Protein AF-A0A665TII2-F1 (afdb_monomer_lite)

pLDDT: mean 78.78, std 15.72, range [36.94, 97.38]

Secondary structure (DSSP, 8-state):
-------HHHHHHHHHHHHHHHHHH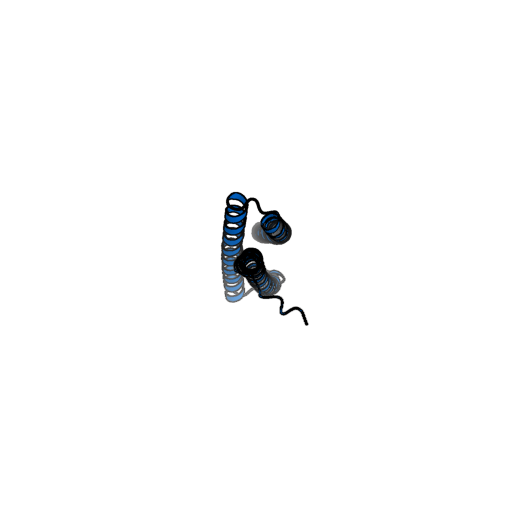HHHHHHHHHHHHHHHHHHHHHHHHHHHHHHHTS-GGG--HHHHHHHHHHHHHHHHHHHHHHHHHHHHHHHHHH---HHHHHHHHHHHHHHHHHHHHHHHHHHHHHHHHS--

InterPro domains:
  IPR022735 bMERB domain [PF12130] (9-98)
  IPR022735 bMERB domain [PS51848] (1-98)
  IPR022735 bMERB domain [SM01203] (1-101)
  IPR040127 BMERB domain-containing protein 1 [PTHR22704] (1-98)

Foldseek 3Di:
DPPPPQDPVNVVVVVVVVVVVVVVVVVVVVLVVLVVLLVVLVVVLVVLVVVLVVLVVDDPVPDDPVSVVSNVVSLVVSVVSLVVLVVSLVVLVVVCVVDVDVSSVVSNVVSVVVNVVVVVVVVVVVVVVVVVVVPD

Sequence (136 aa):
MADSTVTVEDIEGELFKIERIRDVLVRRESELRYMMDDIQLCKEITRLKKELHKLVSMPDNDKSTEDRQKEEELLLQIHKLVETRDFLVDDVEFERLRCASASVATIFLHMDVVIKQPLSAIKSLEHFLRHSAESV

Organism: Echeneis naucrates (NCBI:txid173247)

Structure (mmCIF, N/CA/C/O backbone):
data_AF-A0A665TII2-F1
#
_entry.id   AF-A0A665TII2-F1
#
loop_
_atom_site.group_PDB
_atom_site.id
_atom_site.type_symbol
_atom_site.label_atom_id
_atom_site.label_alt_id
_atom_site.label_comp_id
_atom_site.label_asym_id
_atom_site.label_entity_id
_atom_site.label_seq_id
_atom_site.pdbx_PDB_ins_code
_atom_site.Cartn_x
_atom_site.Cartn_y
_atom_site.Cartn_z
_atom_site.occupancy
_atom_site.B_iso_or_equiv
_atom_site.auth_seq_id
_atom_site.auth_comp_id
_atom_site.auth_asym_id
_atom_site.auth_atom_id
_atom_site.pdbx_PDB_model_num
ATOM 1 N N . MET A 1 1 ? 33.636 -19.073 -46.390 1.00 50.91 1 MET A N 1
ATOM 2 C CA . MET A 1 1 ? 32.701 -18.708 -45.308 1.00 50.91 1 MET A CA 1
ATOM 3 C C . MET A 1 1 ? 32.761 -17.202 -45.181 1.00 50.91 1 MET A C 1
ATOM 5 O O . MET A 1 1 ? 33.868 -16.686 -45.138 1.00 50.91 1 MET A O 1
ATOM 9 N N . ALA A 1 2 ? 31.627 -16.507 -45.284 1.00 55.97 2 ALA A N 1
ATOM 10 C CA . ALA A 1 2 ? 31.598 -15.055 -45.146 1.00 55.97 2 ALA A CA 1
ATOM 11 C C . ALA A 1 2 ? 31.761 -14.729 -43.661 1.00 55.97 2 ALA A C 1
ATOM 13 O O . ALA A 1 2 ? 30.840 -14.949 -42.877 1.00 55.97 2 ALA A O 1
ATOM 14 N N . ASP A 1 3 ? 32.957 -14.291 -43.286 1.00 53.91 3 ASP A N 1
ATOM 15 C CA . ASP A 1 3 ? 33.201 -13.696 -41.982 1.00 53.91 3 ASP A CA 1
ATOM 16 C C . ASP A 1 3 ? 32.428 -12.375 -41.963 1.00 53.91 3 ASP A C 1
ATOM 18 O O . ASP A 1 3 ? 32.805 -11.405 -42.622 1.00 53.91 3 ASP A O 1
ATOM 22 N N . SER A 1 4 ? 31.242 -12.392 -41.355 1.00 64.94 4 SER A N 1
ATOM 23 C CA . SER A 1 4 ? 30.416 -11.195 -41.224 1.00 64.94 4 SER A CA 1
ATOM 24 C C . SER A 1 4 ? 31.061 -10.340 -40.146 1.00 64.94 4 SER A C 1
ATOM 26 O O . SER A 1 4 ? 30.809 -10.528 -38.958 1.00 64.94 4 SER A O 1
ATOM 28 N N . THR A 1 5 ? 31.957 -9.447 -40.560 1.00 77.12 5 THR A N 1
ATOM 29 C CA . THR A 1 5 ? 32.568 -8.469 -39.666 1.00 77.12 5 THR A CA 1
ATOM 30 C C . THR A 1 5 ? 31.470 -7.541 -39.168 1.00 77.12 5 THR A C 1
ATOM 32 O O . THR A 1 5 ? 30.973 -6.714 -39.933 1.00 77.12 5 THR A O 1
ATOM 35 N N . VAL A 1 6 ? 31.076 -7.714 -37.907 1.00 84.19 6 VAL A N 1
ATOM 36 C CA . VAL A 1 6 ? 30.172 -6.808 -37.191 1.00 84.19 6 VAL A CA 1
ATOM 37 C C . VAL A 1 6 ? 30.680 -5.378 -37.377 1.00 84.19 6 VAL A C 1
ATOM 39 O O . VAL A 1 6 ? 31.833 -5.081 -37.049 1.00 84.19 6 VAL A O 1
ATOM 42 N N . THR A 1 7 ? 29.847 -4.510 -37.946 1.00 90.50 7 THR A N 1
ATOM 43 C CA . THR A 1 7 ? 30.210 -3.112 -38.183 1.00 90.50 7 THR A CA 1
ATOM 44 C C . THR A 1 7 ? 29.996 -2.279 -36.920 1.00 90.50 7 THR A C 1
ATOM 46 O O . THR A 1 7 ? 29.271 -2.672 -36.007 1.00 90.50 7 THR A O 1
ATOM 49 N N . VAL A 1 8 ? 30.628 -1.105 -36.852 1.00 88.88 8 VAL A N 1
ATOM 50 C CA . VAL A 1 8 ? 30.402 -0.155 -35.747 1.00 88.88 8 VAL A CA 1
ATOM 51 C C . VAL A 1 8 ? 28.922 0.241 -35.665 1.00 88.88 8 VAL A C 1
ATOM 53 O O . VAL A 1 8 ? 28.378 0.321 -34.569 1.00 88.88 8 VAL A O 1
ATOM 56 N N . GLU A 1 9 ? 28.257 0.386 -36.811 1.00 91.00 9 GLU A N 1
ATOM 57 C CA . GLU A 1 9 ? 26.829 0.706 -36.902 1.00 91.00 9 GLU A CA 1
ATOM 58 C C . GLU A 1 9 ? 25.945 -0.416 -36.323 1.00 91.00 9 GLU A C 1
ATOM 60 O O . GLU A 1 9 ? 24.978 -0.138 -35.614 1.00 91.00 9 GLU A O 1
ATOM 65 N N . ASP A 1 10 ? 26.317 -1.686 -36.527 1.00 92.00 10 ASP A N 1
ATOM 66 C CA . ASP A 1 10 ? 25.623 -2.824 -35.907 1.00 92.00 10 ASP A CA 1
ATOM 67 C C . ASP A 1 10 ? 25.751 -2.793 -34.374 1.00 92.00 10 ASP A C 1
ATOM 69 O O . ASP A 1 10 ? 24.778 -3.029 -33.656 1.00 92.00 10 ASP A O 1
ATOM 73 N N . ILE A 1 11 ? 26.940 -2.459 -33.856 1.00 92.88 11 ILE A N 1
ATOM 74 C CA . ILE A 1 11 ? 27.197 -2.348 -32.410 1.00 92.88 11 ILE A CA 1
ATOM 75 C C . ILE A 1 11 ? 26.394 -1.193 -31.805 1.00 92.88 11 ILE A C 1
ATOM 77 O O . ILE A 1 11 ? 25.775 -1.360 -30.753 1.00 92.88 11 ILE A O 1
ATOM 81 N N . GLU A 1 12 ? 26.376 -0.033 -32.461 1.00 94.44 12 GLU A N 1
ATOM 82 C CA . GLU A 1 12 ? 25.588 1.130 -32.037 1.00 94.44 12 GLU A CA 1
ATOM 83 C C . GLU A 1 12 ? 24.083 0.827 -32.058 1.00 94.44 12 GLU A C 1
ATOM 85 O O . GLU A 1 12 ? 23.359 1.180 -31.120 1.00 94.44 12 GLU A O 1
ATOM 90 N N . GLY A 1 13 ? 23.616 0.102 -33.078 1.00 94.44 13 GLY A N 1
ATOM 91 C CA . GLY A 1 13 ? 22.237 -0.367 -33.177 1.00 94.44 13 GLY A CA 1
ATOM 92 C C . GLY A 1 13 ? 21.839 -1.295 -32.026 1.00 94.44 13 GLY A C 1
ATOM 93 O O . GLY A 1 13 ? 20.765 -1.125 -31.438 1.00 94.44 13 GLY A O 1
ATOM 94 N N . GLU A 1 14 ? 22.696 -2.251 -31.661 1.00 96.25 14 GLU A N 1
ATOM 95 C CA . GLU A 1 14 ? 22.465 -3.128 -30.505 1.00 96.25 14 GLU A CA 1
ATOM 96 C C . GLU A 1 14 ? 22.540 -2.370 -29.174 1.00 96.25 14 GLU A C 1
ATOM 98 O O . GLU A 1 14 ? 21.706 -2.596 -28.294 1.00 96.25 14 GLU A O 1
ATOM 103 N N . LEU A 1 15 ? 23.462 -1.413 -29.032 1.00 95.62 15 LEU A N 1
ATOM 104 C CA . LEU A 1 15 ? 23.545 -0.565 -27.843 1.00 95.62 15 LEU A CA 1
ATOM 105 C C . LEU A 1 15 ? 22.241 0.213 -27.638 1.00 95.62 15 LEU A C 1
ATOM 107 O O . LEU A 1 15 ? 21.672 0.172 -26.548 1.00 95.62 15 LEU A O 1
ATOM 111 N N . PHE A 1 16 ? 21.704 0.833 -28.690 1.00 95.69 16 PHE A N 1
ATOM 112 C CA . PHE A 1 16 ? 20.429 1.547 -28.615 1.00 95.69 16 PHE A CA 1
ATOM 113 C C . PHE A 1 16 ? 19.266 0.631 -28.198 1.00 95.69 16 PHE A C 1
ATOM 115 O O . PHE A 1 16 ? 18.405 1.027 -27.407 1.00 95.69 16 PHE A O 1
ATOM 122 N N . LYS A 1 17 ? 19.237 -0.621 -28.677 1.00 97.12 17 LYS A N 1
ATOM 123 C CA . LYS A 1 17 ? 18.245 -1.614 -28.225 1.00 97.12 17 LYS A CA 1
ATOM 124 C C . LYS A 1 17 ? 18.406 -1.927 -26.737 1.00 97.12 17 LYS A C 1
ATOM 126 O O . LYS A 1 17 ? 17.403 -1.953 -26.023 1.00 97.12 17 LYS A O 1
ATOM 131 N N . ILE A 1 18 ? 19.639 -2.121 -26.263 1.00 97.38 18 ILE A N 1
ATOM 132 C CA . ILE A 1 18 ? 19.940 -2.369 -24.845 1.00 97.38 18 ILE A CA 1
ATOM 133 C C . ILE A 1 18 ? 19.477 -1.194 -23.980 1.00 97.38 18 ILE A C 1
ATOM 135 O O . ILE A 1 18 ? 18.829 -1.414 -22.958 1.00 97.38 18 ILE A O 1
ATOM 139 N N . GLU A 1 19 ? 19.742 0.046 -24.393 1.00 96.25 19 GLU A N 1
ATOM 140 C CA . GLU A 1 19 ? 19.302 1.234 -23.654 1.00 96.25 19 GLU A CA 1
ATOM 141 C C . GLU A 1 19 ? 17.781 1.327 -23.563 1.00 96.25 19 GLU A C 1
ATOM 143 O O . GLU A 1 19 ? 17.233 1.545 -22.482 1.00 96.25 19 GLU A O 1
ATOM 148 N N . ARG A 1 20 ? 17.078 1.061 -24.667 1.00 94.56 20 ARG A N 1
ATOM 149 C CA . ARG A 1 20 ? 15.611 1.021 -24.664 1.00 94.56 20 ARG A CA 1
ATOM 150 C C . ARG A 1 20 ? 15.061 -0.063 -23.743 1.00 94.56 20 ARG A C 1
ATOM 152 O O . ARG A 1 20 ? 14.075 0.180 -23.049 1.00 94.56 20 ARG A O 1
ATOM 159 N N . ILE A 1 21 ? 15.672 -1.249 -23.732 1.00 95.38 21 ILE A N 1
ATOM 160 C CA . ILE A 1 21 ? 15.278 -2.339 -22.829 1.00 95.38 21 ILE A CA 1
ATOM 161 C C . ILE A 1 21 ? 15.521 -1.931 -21.375 1.00 95.38 21 ILE A C 1
ATOM 163 O O . ILE A 1 21 ? 14.632 -2.106 -20.542 1.00 95.38 21 ILE A O 1
ATOM 167 N N . ARG A 1 22 ? 16.682 -1.340 -21.072 1.00 95.06 22 ARG A N 1
ATOM 168 C CA . ARG A 1 22 ? 17.020 -0.827 -19.739 1.00 95.06 22 ARG A CA 1
ATOM 169 C C . ARG A 1 22 ? 15.969 0.166 -19.246 1.00 95.06 22 ARG A C 1
ATOM 171 O O . ARG A 1 22 ? 15.483 0.010 -18.132 1.00 95.06 22 ARG A O 1
ATOM 178 N N . ASP A 1 23 ? 15.563 1.124 -20.075 1.00 88.69 23 ASP A N 1
ATOM 179 C CA . ASP A 1 23 ? 14.558 2.123 -19.695 1.00 88.69 23 ASP A CA 1
ATOM 180 C C . ASP A 1 23 ? 13.195 1.494 -19.377 1.00 88.69 23 ASP A C 1
ATOM 182 O O . ASP A 1 23 ? 12.513 1.910 -18.438 1.00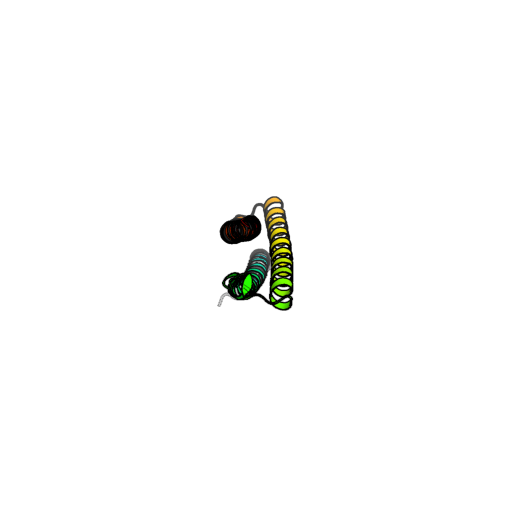 88.69 23 ASP A O 1
ATOM 186 N N . VAL A 1 24 ? 12.791 0.471 -20.138 1.00 88.19 24 VAL A N 1
ATOM 187 C CA . VAL A 1 24 ? 11.560 -0.287 -19.863 1.00 88.19 24 VAL A CA 1
ATOM 188 C C . VAL A 1 24 ? 11.677 -1.059 -18.549 1.00 88.19 24 VAL A C 1
ATOM 190 O O . VAL A 1 24 ? 10.743 -1.039 -17.748 1.00 88.19 24 VAL A O 1
ATOM 193 N N . LEU A 1 25 ? 12.814 -1.714 -18.306 1.00 90.81 25 LEU A N 1
ATOM 194 C CA . LEU A 1 25 ? 13.038 -2.501 -17.093 1.00 90.81 25 LEU A CA 1
ATOM 195 C C . LEU A 1 25 ? 13.075 -1.633 -15.835 1.00 90.81 25 LEU A C 1
ATOM 197 O O . LEU A 1 25 ? 12.417 -1.983 -14.861 1.00 90.81 25 LEU A O 1
ATOM 201 N N . VAL A 1 26 ? 13.767 -0.490 -15.865 1.00 87.75 26 VAL A N 1
ATOM 202 C CA . VAL A 1 26 ? 13.822 0.447 -14.729 1.00 87.75 26 VAL A CA 1
ATOM 203 C C . VAL A 1 26 ? 12.426 0.960 -14.386 1.00 87.75 26 VAL A C 1
ATOM 205 O O . VAL A 1 26 ? 12.053 0.995 -13.217 1.00 87.75 26 VAL A O 1
ATOM 208 N N . ARG A 1 27 ? 11.607 1.290 -15.396 1.00 85.81 27 ARG A N 1
ATOM 209 C CA . ARG A 1 27 ? 10.207 1.672 -15.159 1.00 85.81 27 ARG A CA 1
ATOM 210 C C . ARG A 1 27 ? 9.435 0.534 -14.509 1.00 85.81 27 ARG A C 1
ATOM 212 O O . ARG A 1 27 ? 8.808 0.764 -13.485 1.00 85.81 27 ARG A O 1
ATOM 219 N N . ARG A 1 28 ? 9.525 -0.682 -15.066 1.00 85.94 28 ARG A N 1
ATOM 220 C CA . ARG A 1 28 ? 8.829 -1.871 -14.552 1.00 85.94 28 ARG A CA 1
ATOM 221 C C . ARG A 1 28 ? 9.215 -2.200 -13.111 1.00 85.94 28 ARG A C 1
ATOM 223 O O . ARG A 1 28 ? 8.355 -2.594 -12.328 1.00 85.94 28 ARG A O 1
ATOM 230 N N . GLU A 1 29 ? 10.488 -2.044 -12.768 1.00 87.88 29 GLU A N 1
ATOM 231 C CA . GLU A 1 29 ? 10.990 -2.209 -11.407 1.00 87.88 29 GLU A CA 1
ATOM 232 C C . GLU A 1 29 ? 10.332 -1.214 -10.447 1.00 87.88 29 GLU A C 1
ATOM 234 O O . GLU A 1 29 ? 9.844 -1.628 -9.395 1.00 87.88 29 GLU A O 1
ATOM 239 N N . SER A 1 30 ? 10.252 0.068 -10.821 1.00 85.56 30 SER A N 1
ATOM 240 C CA . SER A 1 30 ? 9.539 1.068 -10.022 1.00 85.56 30 SER A CA 1
ATOM 241 C C . SER A 1 30 ? 8.077 0.674 -9.814 1.00 85.56 30 SER A C 1
ATOM 243 O O . SER A 1 30 ? 7.600 0.724 -8.684 1.00 85.56 30 SER A O 1
ATOM 245 N N . GLU A 1 31 ? 7.381 0.187 -10.853 1.00 83.50 31 GLU A N 1
ATOM 246 C CA . GLU A 1 31 ? 5.989 -0.273 -10.702 1.00 83.50 31 GLU A CA 1
ATOM 247 C C . GLU A 1 31 ? 5.866 -1.395 -9.673 1.00 83.50 31 GLU A C 1
ATOM 249 O O . GLU A 1 31 ? 4.982 -1.382 -8.817 1.00 83.50 31 GLU A O 1
ATOM 254 N N . LEU A 1 32 ? 6.764 -2.377 -9.764 1.00 86.06 32 LEU A N 1
ATOM 255 C CA . LEU A 1 32 ? 6.805 -3.510 -8.849 1.00 86.06 32 LEU A CA 1
ATOM 256 C C . LEU A 1 32 ? 7.094 -3.062 -7.416 1.00 86.06 32 LEU A C 1
ATOM 258 O O . LEU A 1 32 ? 6.509 -3.621 -6.490 1.00 86.06 32 LEU A O 1
ATOM 262 N N . ARG A 1 33 ? 7.948 -2.051 -7.233 1.00 90.25 33 ARG A N 1
ATOM 263 C CA . ARG A 1 33 ? 8.256 -1.473 -5.922 1.00 90.25 33 ARG A CA 1
ATOM 264 C C . ARG A 1 33 ? 7.022 -0.821 -5.301 1.00 90.25 33 ARG A C 1
ATOM 266 O O . ARG A 1 33 ? 6.643 -1.220 -4.205 1.00 90.25 33 ARG A O 1
ATOM 273 N N . TYR A 1 34 ? 6.335 0.054 -6.039 1.00 85.56 34 TYR A N 1
ATOM 274 C CA . TYR A 1 34 ? 5.086 0.667 -5.574 1.00 85.56 34 TYR A CA 1
ATOM 275 C C . TYR A 1 34 ? 4.039 -0.389 -5.196 1.00 85.56 34 TYR A C 1
ATOM 277 O O . TYR A 1 34 ? 3.462 -0.335 -4.113 1.00 85.56 34 TYR A O 1
ATOM 285 N N . MET A 1 35 ? 3.827 -1.400 -6.048 1.00 85.00 35 MET A N 1
ATOM 286 C CA . MET A 1 35 ? 2.882 -2.484 -5.748 1.00 85.00 35 MET A CA 1
ATOM 287 C C . MET A 1 35 ? 3.288 -3.298 -4.515 1.00 85.00 35 MET A C 1
ATOM 289 O O . MET A 1 35 ? 2.425 -3.702 -3.738 1.00 85.00 35 MET A O 1
ATOM 293 N N . MET A 1 36 ? 4.580 -3.566 -4.325 1.00 89.06 36 MET A N 1
ATOM 294 C CA . MET A 1 36 ? 5.063 -4.290 -3.152 1.00 89.06 36 MET A CA 1
ATOM 295 C C . MET A 1 36 ? 4.794 -3.507 -1.864 1.00 89.06 36 MET A C 1
ATOM 297 O O . MET A 1 36 ? 4.304 -4.105 -0.902 1.00 89.06 36 MET A O 1
ATOM 301 N N . ASP A 1 37 ? 5.059 -2.201 -1.865 1.00 89.50 37 ASP A N 1
ATOM 302 C CA . ASP A 1 37 ? 4.839 -1.328 -0.710 1.00 89.50 37 ASP A CA 1
ATOM 303 C C . ASP A 1 37 ? 3.340 -1.248 -0.354 1.00 89.50 37 ASP A C 1
ATOM 305 O O . ASP A 1 37 ? 2.969 -1.479 0.800 1.00 89.50 37 ASP A O 1
ATOM 309 N N . ASP A 1 38 ? 2.446 -1.072 -1.338 1.00 84.75 38 ASP A N 1
ATOM 310 C CA . ASP A 1 38 ? 0.987 -1.101 -1.111 1.00 84.75 38 ASP A CA 1
ATOM 311 C C . ASP A 1 38 ? 0.494 -2.456 -0.588 1.00 84.75 38 ASP A C 1
ATOM 313 O O . ASP A 1 38 ? -0.308 -2.513 0.347 1.00 84.75 38 ASP A O 1
ATOM 317 N N . ILE A 1 39 ? 1.019 -3.568 -1.116 1.00 85.31 39 ILE A N 1
ATOM 318 C CA . ILE A 1 39 ? 0.691 -4.910 -0.616 1.00 85.31 39 ILE A CA 1
ATOM 319 C C . ILE A 1 39 ? 1.115 -5.064 0.850 1.00 85.31 39 ILE A C 1
ATOM 321 O O . ILE A 1 39 ? 0.387 -5.685 1.633 1.00 85.31 39 ILE A O 1
ATOM 325 N N . GLN A 1 40 ? 2.281 -4.543 1.239 1.00 90.69 40 GLN A N 1
ATOM 326 C CA . GLN A 1 40 ? 2.753 -4.605 2.624 1.00 90.69 40 GLN A CA 1
ATOM 327 C C . GLN A 1 40 ? 1.878 -3.760 3.555 1.00 90.69 40 GLN A C 1
ATOM 329 O O . GLN A 1 40 ? 1.428 -4.274 4.585 1.00 90.69 40 GLN A O 1
ATOM 334 N N . LEU A 1 41 ? 1.549 -2.529 3.156 1.00 88.94 41 LEU A N 1
ATOM 335 C CA . LEU A 1 41 ? 0.628 -1.657 3.890 1.00 88.94 41 LEU A CA 1
ATOM 336 C C . LEU A 1 41 ? -0.748 -2.320 4.054 1.00 88.94 41 LEU A C 1
ATOM 338 O O . LEU A 1 41 ? -1.267 -2.418 5.167 1.00 88.94 41 LEU A O 1
ATOM 342 N N . CYS A 1 42 ? -1.312 -2.875 2.978 1.00 85.06 42 CYS A N 1
ATOM 343 C CA . CYS A 1 42 ? -2.606 -3.559 3.008 1.00 85.06 42 CYS A CA 1
ATOM 344 C C . CYS A 1 42 ? -2.606 -4.794 3.921 1.00 85.06 42 CYS A C 1
ATOM 346 O O . CYS A 1 42 ? -3.587 -5.037 4.636 1.00 85.06 42 CYS A O 1
ATOM 348 N N . LYS A 1 43 ? -1.524 -5.585 3.919 1.00 86.31 43 LYS A N 1
ATOM 349 C CA . LYS A 1 43 ? -1.376 -6.749 4.809 1.00 86.31 43 LYS A CA 1
ATOM 350 C C . LYS A 1 43 ? -1.388 -6.330 6.273 1.00 86.31 43 LYS A C 1
ATOM 352 O O . LYS A 1 43 ? -2.108 -6.943 7.064 1.00 86.31 43 LYS A O 1
ATOM 357 N N . GLU A 1 44 ? -0.642 -5.286 6.613 1.00 93.38 44 GLU A N 1
ATOM 358 C CA . GLU A 1 44 ? -0.539 -4.814 7.990 1.00 93.38 44 GLU A CA 1
ATOM 359 C C . GLU A 1 44 ? -1.843 -4.174 8.474 1.00 93.38 44 GLU A C 1
ATOM 361 O O . GLU A 1 44 ? -2.361 -4.551 9.527 1.00 93.38 44 GLU A O 1
ATOM 366 N N . ILE A 1 45 ? -2.468 -3.326 7.651 1.00 85.12 45 ILE A N 1
ATOM 367 C CA . ILE A 1 45 ? -3.804 -2.776 7.928 1.00 85.12 45 ILE A CA 1
ATOM 368 C C . ILE A 1 45 ? -4.810 -3.910 8.153 1.00 85.12 45 ILE A C 1
ATOM 370 O O . ILE A 1 45 ? -5.591 -3.878 9.103 1.00 85.12 45 ILE A O 1
ATOM 374 N N . THR A 1 46 ? -4.791 -4.952 7.317 1.00 84.31 46 THR A N 1
ATOM 375 C CA . THR A 1 46 ? -5.694 -6.104 7.469 1.00 84.31 46 THR A CA 1
ATOM 376 C C . THR A 1 46 ? -5.446 -6.860 8.775 1.00 84.31 46 THR A C 1
ATOM 378 O O . THR A 1 46 ? -6.404 -7.285 9.426 1.00 84.31 46 THR A O 1
ATOM 381 N N . ARG A 1 47 ? -4.180 -7.032 9.178 1.00 94.38 47 ARG A N 1
ATOM 382 C CA . ARG A 1 47 ? -3.804 -7.665 10.450 1.00 94.38 47 ARG A CA 1
ATOM 383 C C . ARG A 1 47 ? -4.345 -6.867 11.637 1.00 94.38 47 ARG A C 1
ATOM 385 O O . ARG A 1 47 ? -5.047 -7.444 12.467 1.00 94.38 47 ARG A O 1
ATOM 392 N N . LEU A 1 48 ? -4.085 -5.561 11.669 1.00 90.19 48 LEU A N 1
ATOM 393 C CA . LEU A 1 48 ? -4.537 -4.663 12.736 1.00 90.19 48 LEU A CA 1
ATOM 394 C C . LEU A 1 48 ? -6.067 -4.573 12.792 1.00 90.19 48 LEU A C 1
ATOM 396 O O . LEU A 1 48 ? -6.646 -4.684 13.868 1.00 90.19 48 LEU A O 1
ATOM 400 N N . LYS A 1 49 ? -6.751 -4.488 11.642 1.00 83.31 49 LYS A N 1
ATOM 401 C CA . LYS A 1 49 ? -8.226 -4.500 11.585 1.00 83.31 49 LYS A CA 1
ATOM 402 C C . LYS A 1 49 ? -8.822 -5.782 12.158 1.00 83.31 49 LYS A C 1
ATOM 404 O O . LYS A 1 49 ? -9.844 -5.722 12.833 1.00 83.31 49 LYS A O 1
ATOM 409 N N . LYS A 1 50 ? -8.206 -6.943 11.904 1.00 86.44 50 LYS A N 1
ATOM 410 C CA . LYS A 1 50 ? -8.649 -8.216 12.498 1.00 86.44 50 LYS A CA 1
ATOM 411 C C . LYS A 1 50 ? -8.466 -8.236 14.010 1.00 86.44 50 LYS A C 1
ATOM 413 O O . LYS A 1 50 ? -9.270 -8.856 14.697 1.00 86.44 50 LYS A O 1
ATOM 418 N N . GLU A 1 51 ? -7.411 -7.611 14.519 1.00 92.12 51 GLU A N 1
ATOM 419 C CA . GLU A 1 51 ? -7.185 -7.490 15.957 1.00 92.12 51 GLU A CA 1
ATOM 420 C C . GLU A 1 51 ? -8.205 -6.546 16.600 1.00 92.12 51 GLU A C 1
ATOM 422 O O . GLU A 1 51 ? -8.874 -6.944 17.550 1.00 92.12 51 GLU A O 1
ATOM 427 N N . LEU A 1 52 ? -8.421 -5.371 16.00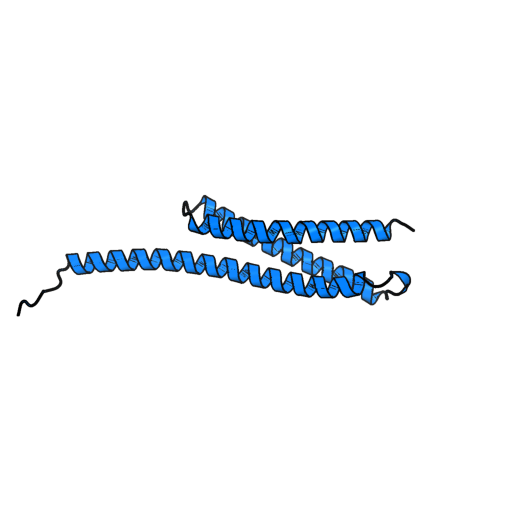3 1.00 87.88 52 LEU A N 1
ATOM 428 C CA . LEU A 1 52 ? -9.416 -4.397 16.452 1.00 87.88 52 LEU A CA 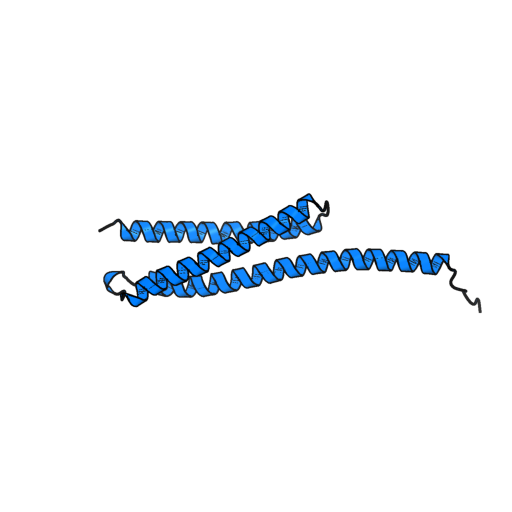1
ATOM 429 C C . LEU A 1 52 ? -10.834 -4.984 16.442 1.00 87.88 52 LEU A C 1
ATOM 431 O O . LEU A 1 52 ? -11.568 -4.842 17.412 1.00 87.88 52 LEU A O 1
ATOM 435 N N . HIS A 1 53 ? -11.206 -5.711 15.383 1.00 83.94 53 HIS A N 1
ATOM 436 C CA . HIS A 1 53 ? -12.524 -6.342 15.280 1.00 83.94 53 HIS A CA 1
ATOM 437 C C . HIS A 1 53 ? -12.811 -7.294 16.447 1.00 83.94 53 HIS A C 1
ATOM 439 O O . HIS A 1 53 ? -13.961 -7.408 16.862 1.00 83.94 53 HIS A O 1
ATOM 445 N N . LYS A 1 54 ? -11.800 -7.985 16.992 1.00 89.56 54 LYS A N 1
ATOM 446 C CA . LYS A 1 54 ? -11.997 -8.879 18.145 1.00 89.56 54 LYS A CA 1
ATOM 447 C C . LYS A 1 54 ? -12.422 -8.109 19.392 1.00 89.56 54 LYS A C 1
ATOM 449 O O . LYS A 1 54 ? -13.311 -8.582 20.085 1.00 89.56 54 LYS A O 1
ATOM 454 N N . LEU A 1 55 ? -11.812 -6.949 19.637 1.00 87.06 55 LEU A N 1
ATOM 455 C CA . LEU A 1 55 ? -12.124 -6.094 20.785 1.00 87.06 55 LEU A CA 1
ATOM 456 C C . LEU A 1 55 ? -13.494 -5.429 20.610 1.00 87.06 55 LEU A C 1
ATOM 458 O O . LEU A 1 55 ? -14.351 -5.541 21.480 1.00 87.06 55 LEU A O 1
ATOM 462 N N . VAL A 1 56 ? -13.753 -4.886 19.418 1.00 84.19 56 VAL A N 1
ATOM 463 C CA . VAL A 1 56 ? -15.022 -4.224 19.075 1.00 84.19 56 VAL A CA 1
ATOM 464 C C . VAL A 1 56 ? -16.216 -5.184 19.088 1.00 84.19 56 VAL A C 1
ATOM 466 O O . VAL A 1 56 ? -17.346 -4.761 19.304 1.00 84.19 56 VAL A O 1
ATOM 469 N N . SER A 1 57 ? -15.987 -6.482 18.864 1.00 86.69 57 SER A N 1
ATOM 470 C CA . SER A 1 57 ? -17.048 -7.497 18.951 1.00 86.69 57 SER A CA 1
ATOM 471 C C . SER A 1 57 ? -17.488 -7.789 20.390 1.00 86.69 57 SER A C 1
ATOM 473 O O . SER A 1 57 ? -18.502 -8.461 20.579 1.00 86.69 57 SER A O 1
ATOM 475 N N . MET A 1 58 ? -16.732 -7.341 21.398 1.00 84.19 58 MET A N 1
ATOM 476 C CA . MET A 1 58 ? -17.104 -7.495 22.802 1.00 84.19 58 MET A CA 1
ATOM 477 C C . MET A 1 58 ? -18.073 -6.379 23.216 1.00 84.19 58 MET A C 1
ATOM 479 O O . MET A 1 58 ? -17.874 -5.228 22.821 1.00 84.19 58 MET A O 1
ATOM 483 N N . PRO A 1 59 ? -19.095 -6.675 24.035 1.00 86.81 59 PRO A N 1
ATOM 484 C CA . PRO A 1 59 ? -19.939 -5.644 24.631 1.00 86.81 59 PRO A CA 1
ATOM 485 C C . PRO A 1 59 ? -19.109 -4.673 25.480 1.00 86.81 59 PRO A C 1
ATOM 487 O O . PRO A 1 59 ? -18.210 -5.097 26.201 1.00 86.81 59 PRO A O 1
ATOM 490 N N . ASP A 1 60 ? -19.443 -3.380 25.473 1.00 81.94 60 ASP A N 1
ATOM 491 C CA . ASP A 1 60 ? -18.661 -2.362 26.199 1.00 81.94 60 ASP A CA 1
ATOM 492 C C . ASP A 1 60 ? -18.622 -2.572 27.724 1.00 81.94 60 ASP A C 1
ATOM 494 O O . ASP A 1 60 ? -17.656 -2.174 28.382 1.00 81.94 60 ASP A O 1
ATOM 498 N N . ASN A 1 61 ? -19.640 -3.243 28.273 1.00 86.31 61 ASN A N 1
ATOM 499 C CA . ASN A 1 61 ? -19.716 -3.625 29.687 1.00 86.31 61 ASN A CA 1
ATOM 500 C C . ASN A 1 61 ? -18.681 -4.693 30.075 1.00 86.31 61 ASN A C 1
ATOM 502 O O . ASN A 1 61 ? -18.299 -4.767 31.241 1.00 86.31 61 ASN A O 1
ATOM 506 N N . ASP A 1 62 ? -18.224 -5.488 29.106 1.00 89.19 62 ASP A N 1
ATOM 507 C CA . ASP A 1 62 ? -17.263 -6.575 29.307 1.00 89.19 62 ASP A CA 1
ATOM 508 C C . ASP A 1 62 ? -15.823 -6.139 28.977 1.00 89.19 62 ASP A C 1
ATOM 510 O O . ASP A 1 62 ? -14.880 -6.901 29.189 1.00 89.19 62 ASP A O 1
ATOM 514 N N . LYS A 1 63 ? -15.633 -4.910 28.470 1.00 90.94 63 LYS A N 1
ATOM 515 C CA . LYS A 1 63 ? -14.315 -4.359 28.135 1.00 90.94 63 LYS A CA 1
ATOM 516 C C . LYS A 1 63 ? -13.596 -3.841 29.375 1.00 90.94 63 LYS A C 1
ATOM 518 O O . LYS A 1 63 ? -14.106 -2.982 30.104 1.00 90.94 63 LYS A O 1
ATOM 523 N N . SER A 1 64 ? -12.361 -4.293 29.556 1.00 93.88 64 SER A N 1
ATOM 524 C CA . SER A 1 64 ? -11.435 -3.691 30.514 1.00 93.88 64 SER A CA 1
ATOM 525 C C . SER A 1 64 ? -10.956 -2.312 30.041 1.00 93.88 64 SER A C 1
ATOM 527 O O . SER A 1 64 ? -11.138 -1.917 28.886 1.00 93.88 64 SER A O 1
ATOM 529 N N . THR A 1 65 ? -10.329 -1.551 30.938 1.00 93.25 65 THR A N 1
ATOM 530 C CA . THR A 1 65 ? -9.690 -0.278 30.569 1.00 93.25 65 THR A CA 1
ATOM 531 C C . THR A 1 65 ? -8.549 -0.512 29.578 1.00 93.25 65 THR A C 1
ATOM 533 O O . THR A 1 65 ? -8.378 0.263 28.639 1.00 93.25 65 THR A O 1
ATOM 536 N N . GLU A 1 66 ? -7.820 -1.615 29.742 1.00 95.19 66 GLU A N 1
ATOM 537 C CA . GLU A 1 66 ? -6.752 -2.059 28.854 1.00 95.19 66 GLU A CA 1
ATOM 538 C C . GLU A 1 66 ? -7.278 -2.387 27.450 1.00 95.19 66 GLU A C 1
ATOM 540 O O . GLU A 1 66 ? -6.641 -2.016 26.464 1.00 95.19 66 GLU A O 1
ATOM 545 N N . ASP A 1 67 ? -8.454 -3.017 27.340 1.00 92.38 67 ASP A N 1
ATOM 546 C CA . ASP A 1 67 ? -9.083 -3.299 26.043 1.00 92.38 67 ASP A CA 1
ATOM 547 C C . ASP A 1 67 ? -9.424 -2.005 25.301 1.00 92.38 67 ASP A C 1
ATOM 549 O O . ASP A 1 67 ? -9.104 -1.878 24.120 1.00 92.38 67 ASP A O 1
ATOM 553 N N . ARG A 1 68 ? -10.002 -1.015 25.996 1.00 89.94 68 ARG A N 1
ATOM 554 C CA . ARG A 1 68 ? -10.323 0.295 25.398 1.00 89.94 68 ARG A CA 1
ATOM 555 C C . ARG A 1 68 ? -9.068 1.035 24.946 1.00 89.94 68 ARG A C 1
ATOM 557 O O . ARG A 1 68 ? -9.023 1.556 23.836 1.00 89.94 68 ARG A O 1
ATOM 564 N N . GLN A 1 69 ? -8.022 1.033 25.771 1.00 94.88 69 GLN A N 1
ATOM 565 C CA . GLN A 1 69 ? -6.754 1.664 25.410 1.00 94.88 69 GLN A CA 1
ATOM 566 C C . GLN A 1 69 ? -6.112 0.982 24.194 1.00 94.88 69 GLN A C 1
ATOM 568 O O . GLN A 1 69 ? -5.571 1.648 23.311 1.00 94.88 69 GLN A O 1
ATOM 573 N N . LYS A 1 70 ? -6.217 -0.347 24.110 1.00 94.69 70 LYS A N 1
ATOM 574 C CA . LYS A 1 70 ? -5.736 -1.113 22.962 1.00 94.69 70 LYS A CA 1
ATOM 575 C C . LYS A 1 70 ? -6.555 -0.846 21.694 1.00 94.69 70 LYS A C 1
ATOM 577 O O . LYS A 1 70 ? -5.974 -0.794 20.613 1.00 94.69 70 LYS A O 1
ATOM 582 N N . GLU A 1 71 ? -7.872 -0.655 21.796 1.00 89.19 71 GLU A N 1
ATOM 583 C CA . GLU A 1 71 ? -8.714 -0.229 20.665 1.00 89.19 71 GLU A CA 1
ATOM 584 C C . GLU A 1 71 ? -8.241 1.115 20.092 1.00 89.19 71 GLU A C 1
ATOM 586 O O . GLU A 1 71 ? -8.036 1.224 18.880 1.00 89.19 71 GLU A O 1
ATOM 591 N N . GLU A 1 72 ? -8.004 2.108 20.953 1.00 89.94 72 GLU A N 1
ATOM 592 C CA . GLU A 1 72 ? -7.498 3.426 20.547 1.00 89.94 72 GLU A CA 1
ATOM 593 C C . GLU A 1 72 ? -6.111 3.341 19.899 1.00 89.94 72 GLU A C 1
ATOM 595 O O . GLU A 1 72 ? -5.863 3.962 18.861 1.00 89.94 72 GLU A O 1
ATOM 600 N N . GLU A 1 73 ? -5.208 2.534 20.464 1.00 95.19 73 GLU A N 1
ATOM 601 C CA . GLU A 1 73 ? -3.870 2.345 19.907 1.00 95.19 73 GLU A CA 1
ATOM 602 C C . GLU A 1 73 ? -3.922 1.700 18.514 1.00 95.19 73 GLU A C 1
ATOM 604 O O . GLU A 1 73 ? -3.267 2.172 17.579 1.00 95.19 73 GLU A O 1
ATOM 609 N N . LEU A 1 74 ? -4.735 0.652 18.347 1.00 90.12 74 LEU A N 1
ATOM 610 C CA . LEU A 1 74 ? -4.920 -0.023 17.062 1.00 90.12 74 LEU A CA 1
ATOM 611 C C . LEU A 1 74 ? -5.516 0.920 16.014 1.00 90.12 74 LEU A C 1
ATOM 613 O O . LEU A 1 74 ? -5.051 0.929 14.872 1.00 90.12 74 LEU A O 1
ATOM 617 N N . LEU A 1 75 ? -6.504 1.737 16.389 1.00 87.94 75 LEU A N 1
ATOM 618 C CA . LEU A 1 75 ? -7.078 2.757 15.509 1.00 87.94 75 LEU A CA 1
ATOM 619 C C . LEU A 1 75 ? -6.021 3.771 15.062 1.00 87.94 75 LEU A C 1
ATOM 621 O O . LEU A 1 75 ? -5.907 4.048 13.866 1.00 87.94 75 LEU A O 1
ATOM 625 N N . LEU A 1 76 ? -5.196 4.267 15.988 1.00 89.38 76 LEU A N 1
ATOM 626 C CA . LEU A 1 76 ? -4.134 5.220 15.670 1.00 89.38 76 LEU A CA 1
ATOM 627 C C . LEU A 1 76 ? -3.079 4.618 14.729 1.00 89.38 76 LEU A C 1
ATOM 629 O O . LEU A 1 76 ? -2.619 5.289 13.803 1.00 89.38 76 LEU A O 1
ATOM 633 N N . GLN A 1 77 ? -2.693 3.357 14.939 1.00 93.69 77 GLN A N 1
ATOM 634 C CA . GLN A 1 77 ? -1.760 2.657 14.050 1.00 93.69 77 GLN A CA 1
ATOM 635 C C . GLN A 1 77 ? -2.354 2.457 12.649 1.00 93.69 77 GLN A C 1
ATOM 637 O O . GLN A 1 77 ? -1.677 2.723 11.654 1.00 93.69 77 GLN A O 1
ATOM 642 N N . ILE A 1 78 ? -3.625 2.048 12.558 1.00 87.69 78 ILE A N 1
ATOM 643 C CA . ILE A 1 78 ? -4.333 1.907 11.278 1.00 87.69 78 ILE A CA 1
ATOM 644 C C . ILE A 1 78 ? -4.390 3.253 10.549 1.00 87.69 78 ILE A C 1
ATOM 646 O O . ILE A 1 78 ? -4.092 3.293 9.357 1.00 87.69 78 ILE A O 1
ATOM 650 N N . HIS A 1 79 ? -4.712 4.347 11.246 1.00 85.50 79 HIS A N 1
ATOM 651 C CA . HIS A 1 79 ? -4.760 5.686 10.653 1.00 85.50 79 HIS A CA 1
ATOM 652 C C . HIS A 1 79 ? -3.415 6.083 10.036 1.00 85.50 79 HIS A C 1
ATOM 654 O O . HIS A 1 79 ? -3.369 6.492 8.880 1.00 85.50 79 HIS A O 1
ATOM 660 N N . LYS A 1 80 ? -2.309 5.897 10.767 1.00 90.44 80 LYS A N 1
ATOM 661 C CA . LYS A 1 80 ? -0.958 6.206 10.263 1.00 90.44 80 LYS A CA 1
ATOM 662 C C . LYS A 1 80 ? -0.591 5.397 9.018 1.00 90.44 80 LYS A C 1
ATOM 664 O O . LYS A 1 80 ? 0.042 5.923 8.106 1.00 90.44 80 LYS A O 1
ATOM 669 N N . LEU A 1 81 ? -0.972 4.120 8.963 1.00 87.62 81 LEU A N 1
ATOM 670 C CA . LEU A 1 81 ? -0.711 3.275 7.792 1.00 87.62 81 LEU A CA 1
ATOM 671 C C . LEU A 1 81 ? -1.555 3.684 6.584 1.00 87.62 81 LEU A C 1
ATOM 673 O O . LEU A 1 81 ? -1.062 3.644 5.461 1.00 87.62 81 LEU A O 1
ATOM 677 N N . VAL A 1 82 ? -2.809 4.083 6.810 1.00 85.69 82 VAL A N 1
ATOM 678 C CA . VAL A 1 82 ? -3.674 4.632 5.759 1.00 85.69 82 VAL A CA 1
ATOM 679 C C . VAL A 1 82 ? -3.103 5.948 5.231 1.00 85.69 82 VAL A C 1
ATOM 681 O O . VAL A 1 82 ? -2.986 6.101 4.026 1.00 85.69 82 VAL A O 1
ATOM 684 N N . GLU A 1 83 ? -2.647 6.838 6.110 1.00 86.44 83 GLU A N 1
ATOM 685 C CA . GLU A 1 83 ? -2.000 8.098 5.727 1.00 86.44 83 GLU A CA 1
ATOM 686 C C . GLU A 1 83 ? -0.697 7.864 4.941 1.00 86.44 83 GLU A C 1
ATOM 688 O O . GLU A 1 83 ? -0.480 8.463 3.893 1.00 86.44 83 GLU A O 1
ATOM 693 N N . THR A 1 84 ? 0.143 6.921 5.384 1.00 89.56 84 THR A N 1
ATOM 694 C CA . THR A 1 84 ? 1.364 6.521 4.650 1.00 89.56 84 THR A CA 1
ATOM 695 C C . THR A 1 84 ? 1.037 6.037 3.239 1.00 89.56 84 THR A C 1
ATOM 697 O O . THR A 1 84 ? 1.761 6.309 2.284 1.00 89.56 84 THR A O 1
ATOM 700 N N . ARG A 1 85 ? -0.067 5.306 3.106 1.00 85.12 85 ARG A N 1
ATOM 701 C CA . ARG A 1 85 ? -0.540 4.815 1.822 1.00 85.12 85 ARG A CA 1
ATOM 702 C C . ARG A 1 85 ? -1.093 5.930 0.940 1.00 85.12 85 ARG A C 1
ATOM 704 O O . ARG A 1 85 ? -0.849 5.889 -0.257 1.00 85.12 85 ARG A O 1
ATOM 711 N N . ASP A 1 86 ? -1.800 6.905 1.505 1.00 84.44 86 ASP A N 1
ATOM 712 C CA . ASP A 1 86 ? -2.286 8.065 0.752 1.00 84.44 86 ASP A CA 1
ATOM 713 C C . ASP A 1 86 ? -1.101 8.833 0.131 1.00 84.44 86 ASP A C 1
ATOM 715 O O . ASP A 1 86 ? -1.126 9.134 -1.060 1.00 84.44 86 ASP A O 1
ATOM 719 N N . PHE A 1 87 ? 0.010 9.000 0.863 1.00 87.50 87 PHE A N 1
ATOM 720 C CA . PHE A 1 87 ? 1.239 9.576 0.294 1.00 87.50 87 PHE A CA 1
ATOM 721 C C . PHE A 1 87 ? 1.832 8.750 -0.860 1.00 87.50 87 PHE A C 1
ATOM 723 O O . PHE A 1 87 ? 2.286 9.317 -1.850 1.00 87.50 87 PHE A O 1
ATOM 730 N N . LEU A 1 88 ? 1.802 7.414 -0.774 1.00 86.56 88 LEU A N 1
ATOM 731 C CA . LEU A 1 88 ? 2.271 6.537 -1.860 1.00 86.56 88 LEU A CA 1
ATOM 732 C C . LEU A 1 88 ? 1.483 6.772 -3.160 1.00 86.56 88 LEU A C 1
ATOM 734 O O . LEU A 1 88 ? 2.012 6.640 -4.262 1.00 86.56 88 LEU A O 1
ATOM 738 N N . VAL A 1 89 ? 0.203 7.103 -3.028 1.00 85.50 89 VAL A N 1
ATOM 739 C CA . VAL A 1 89 ? -0.724 7.301 -4.145 1.00 85.50 89 VAL A CA 1
ATOM 740 C C . VAL A 1 89 ? -0.499 8.652 -4.785 1.00 85.50 89 VAL A C 1
ATOM 742 O O . VAL A 1 89 ? -0.433 8.726 -6.013 1.00 85.50 89 VAL A O 1
ATOM 745 N N . ASP A 1 90 ? -0.299 9.676 -3.959 1.00 85.75 90 ASP A N 1
ATOM 746 C CA . ASP A 1 90 ? 0.106 11.004 -4.406 1.00 85.75 90 ASP A CA 1
ATOM 747 C C . ASP A 1 90 ? 1.435 10.938 -5.180 1.00 85.75 90 ASP A C 1
ATOM 749 O O . ASP A 1 90 ? 1.552 11.524 -6.259 1.00 85.75 90 ASP A O 1
ATOM 753 N N . ASP A 1 91 ? 2.413 10.159 -4.700 1.00 86.06 91 ASP A N 1
ATOM 754 C CA . ASP A 1 91 ? 3.698 9.955 -5.382 1.00 86.06 91 ASP A CA 1
ATOM 755 C C . ASP A 1 91 ? 3.521 9.289 -6.759 1.00 86.06 91 ASP A C 1
ATOM 757 O O . ASP A 1 91 ? 4.082 9.748 -7.761 1.00 86.06 91 ASP A O 1
ATOM 761 N N . VAL A 1 92 ? 2.704 8.233 -6.845 1.00 82.75 92 VAL A N 1
ATOM 762 C CA . VAL A 1 92 ? 2.401 7.552 -8.119 1.00 82.75 92 VAL A CA 1
ATOM 763 C C . VAL A 1 92 ? 1.619 8.467 -9.067 1.00 82.75 92 VAL A C 1
ATOM 765 O O . VAL A 1 92 ? 1.863 8.462 -10.279 1.00 82.75 92 VAL A O 1
ATOM 768 N N . GLU A 1 93 ? 0.693 9.279 -8.554 1.00 82.19 93 GLU A N 1
ATOM 769 C CA . GLU A 1 93 ? -0.026 10.267 -9.359 1.00 82.19 93 GLU A CA 1
ATOM 770 C C . GLU A 1 93 ? 0.922 11.341 -9.899 1.00 82.19 93 GLU A C 1
ATOM 772 O O . GLU A 1 93 ? 0.857 11.688 -11.085 1.00 82.19 93 GLU A O 1
ATOM 777 N N . PHE A 1 94 ? 1.851 11.821 -9.073 1.00 84.06 94 PHE A N 1
ATOM 778 C CA . PHE A 1 94 ? 2.875 12.767 -9.495 1.00 84.06 94 PHE A CA 1
ATOM 779 C C . PHE A 1 94 ? 3.755 12.178 -10.605 1.00 84.06 94 PHE A C 1
ATOM 781 O O . PHE A 1 94 ? 3.994 12.829 -11.632 1.00 84.06 94 PHE A O 1
ATOM 788 N N . GLU A 1 95 ? 4.177 10.917 -10.468 1.00 80.50 95 GLU A N 1
ATOM 789 C CA . GLU A 1 95 ? 4.901 10.216 -11.529 1.00 80.50 95 GLU A CA 1
ATOM 790 C C . GLU A 1 95 ? 4.072 10.077 -12.810 1.00 80.50 95 GLU A C 1
ATOM 792 O O . GLU A 1 95 ? 4.622 10.249 -13.900 1.00 80.50 95 GLU A O 1
ATOM 797 N N . ARG A 1 96 ? 2.759 9.839 -12.709 1.00 79.25 96 ARG A N 1
ATOM 798 C CA . ARG A 1 96 ? 1.843 9.760 -13.862 1.00 79.25 96 ARG A CA 1
ATOM 799 C C . ARG A 1 96 ? 1.729 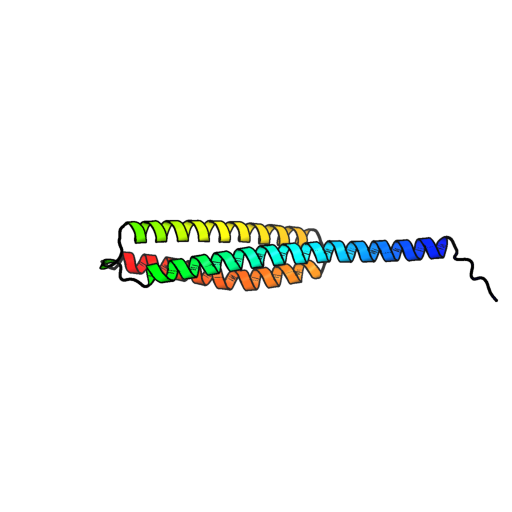11.092 -14.599 1.00 79.25 96 ARG A C 1
ATOM 801 O O . ARG A 1 96 ? 1.669 11.113 -15.826 1.00 79.25 96 ARG A O 1
ATOM 808 N N . LEU A 1 97 ? 1.673 12.204 -13.868 1.00 78.94 97 LEU A N 1
ATOM 809 C CA . LEU A 1 97 ? 1.596 13.544 -14.456 1.00 78.94 97 LEU A CA 1
ATOM 810 C C . LEU A 1 97 ? 2.913 13.936 -15.135 1.00 78.94 97 LEU A C 1
ATOM 812 O O . LEU A 1 97 ? 2.898 14.563 -16.195 1.00 78.94 97 LEU A O 1
ATOM 816 N N . ARG A 1 98 ? 4.051 13.527 -14.563 1.00 78.56 98 ARG A N 1
ATOM 817 C CA . ARG A 1 98 ? 5.381 13.749 -15.149 1.00 78.56 98 ARG A CA 1
ATOM 818 C C . ARG A 1 98 ? 5.661 12.826 -16.337 1.00 78.56 98 ARG A C 1
ATOM 820 O O . ARG A 1 98 ? 6.310 13.232 -17.300 1.00 78.56 98 ARG A O 1
ATOM 827 N N . CYS A 1 99 ? 5.224 11.573 -16.261 1.00 63.41 99 CYS A N 1
ATOM 828 C CA . CYS A 1 99 ? 5.516 10.527 -17.229 1.00 63.41 99 CYS A CA 1
ATOM 829 C C . CYS A 1 99 ? 4.245 10.170 -18.007 1.00 63.41 99 CYS A C 1
ATOM 831 O O . CYS A 1 99 ? 3.383 9.462 -17.501 1.00 63.41 99 CYS A O 1
ATOM 833 N N . ALA A 1 100 ? 4.151 10.574 -19.278 1.00 67.38 100 ALA A N 1
ATOM 834 C CA . ALA A 1 100 ? 3.017 10.266 -20.165 1.00 67.38 100 ALA A CA 1
ATOM 835 C C . ALA A 1 100 ? 2.897 8.769 -20.559 1.00 67.38 100 ALA A C 1
ATOM 837 O O . ALA A 1 100 ? 2.377 8.433 -21.623 1.00 67.38 100 ALA A O 1
ATOM 838 N N . SER A 1 101 ? 3.420 7.852 -19.742 1.00 65.75 101 SER A N 1
ATOM 839 C CA . SER A 1 101 ? 3.393 6.416 -20.003 1.00 65.75 101 SER A CA 1
ATOM 840 C C . SER A 1 101 ? 2.088 5.782 -19.504 1.00 65.75 101 SER A C 1
ATOM 842 O O . SER A 1 101 ? 1.655 6.008 -18.375 1.00 65.75 101 SER A O 1
ATOM 844 N N . ALA A 1 102 ? 1.475 4.931 -20.333 1.00 62.50 102 ALA A N 1
ATOM 845 C CA . ALA A 1 102 ? 0.260 4.177 -19.986 1.00 62.50 102 ALA A CA 1
ATOM 846 C C . ALA A 1 102 ? 0.457 3.203 -18.803 1.00 62.50 102 ALA A C 1
ATOM 848 O O . ALA A 1 102 ? -0.496 2.786 -18.146 1.00 62.50 102 ALA A O 1
ATOM 849 N N . SER A 1 103 ? 1.713 2.860 -18.528 1.00 68.69 103 SER A N 1
ATOM 850 C CA . SER A 1 103 ? 2.146 1.938 -17.485 1.00 68.69 103 SER A CA 1
ATOM 851 C C . SER A 1 103 ? 1.809 2.458 -16.077 1.00 68.69 103 SER A C 1
ATOM 853 O O . SER A 1 103 ? 1.131 1.777 -15.307 1.00 68.69 103 SER A O 1
ATOM 855 N N . VAL A 1 104 ? 2.122 3.728 -15.792 1.00 66.31 104 VAL A N 1
ATOM 856 C CA . VAL A 1 104 ? 1.836 4.358 -14.488 1.00 66.31 104 VAL A CA 1
ATOM 857 C C . VAL A 1 104 ? 0.329 4.525 -14.249 1.00 66.31 104 VAL A C 1
ATOM 859 O O . VAL A 1 104 ? -0.150 4.367 -13.129 1.00 66.31 104 VAL A O 1
ATOM 862 N N . ALA A 1 105 ? -0.457 4.745 -15.309 1.00 64.75 105 ALA A N 1
ATOM 863 C CA . ALA A 1 105 ? -1.918 4.798 -15.208 1.00 64.75 105 ALA A CA 1
ATOM 864 C C . ALA A 1 105 ? -2.528 3.462 -14.739 1.00 64.75 105 ALA A C 1
ATOM 866 O O . ALA A 1 105 ? -3.532 3.457 -14.031 1.00 64.75 105 ALA A O 1
ATOM 867 N N . THR A 1 106 ? -1.908 2.332 -15.093 1.00 66.06 106 THR A N 1
ATOM 868 C CA . THR A 1 106 ? -2.370 1.003 -14.663 1.00 66.06 106 THR A CA 1
ATOM 869 C C . THR A 1 106 ? -2.126 0.780 -13.170 1.00 66.06 106 THR A C 1
ATOM 871 O O . THR A 1 106 ? -2.984 0.208 -12.497 1.00 66.06 106 THR A O 1
ATOM 874 N N . ILE A 1 107 ? -0.993 1.261 -12.647 1.00 68.56 107 ILE A N 1
ATOM 875 C CA . ILE A 1 107 ? -0.663 1.218 -11.212 1.00 68.56 107 ILE A CA 1
ATOM 876 C C . ILE A 1 107 ? -1.632 2.099 -10.438 1.00 68.56 107 ILE A C 1
ATOM 878 O O . ILE A 1 107 ? -2.227 1.632 -9.473 1.00 68.56 107 ILE A O 1
ATOM 882 N N . PHE A 1 108 ? -1.835 3.336 -10.900 1.00 68.94 108 PHE A N 1
ATOM 883 C CA . PHE A 1 108 ? -2.754 4.281 -10.276 1.00 68.94 108 PHE A CA 1
ATOM 884 C C . PHE A 1 108 ? -4.167 3.696 -10.177 1.00 68.94 108 PHE A C 1
ATOM 886 O O . PHE A 1 108 ? -4.737 3.689 -9.097 1.00 68.94 108 PHE A O 1
ATOM 893 N N . LEU A 1 109 ? -4.698 3.102 -11.254 1.00 64.56 109 LEU A N 1
ATOM 894 C CA . LEU A 1 109 ? -6.014 2.450 -11.232 1.00 64.56 109 LEU A CA 1
ATOM 895 C C . LEU A 1 109 ? -6.086 1.264 -10.257 1.00 64.56 109 LEU A C 1
ATOM 897 O O . LEU A 1 109 ? -7.095 1.109 -9.573 1.00 64.56 109 LEU A O 1
ATOM 901 N N . HIS A 1 110 ? -5.046 0.425 -10.182 1.00 68.69 110 HIS A N 1
ATOM 902 C CA . HIS A 1 110 ? -5.018 -0.688 -9.224 1.00 68.69 110 HIS A CA 1
ATOM 903 C C . HIS A 1 110 ? -4.960 -0.185 -7.783 1.00 68.69 110 HIS A C 1
ATOM 905 O O . HIS A 1 110 ? -5.733 -0.658 -6.952 1.00 68.69 110 HIS A O 1
ATOM 911 N N . MET A 1 111 ? -4.100 0.796 -7.511 1.00 68.50 111 MET A N 1
ATOM 912 C CA . MET A 1 111 ? -4.016 1.475 -6.223 1.00 68.50 111 MET A CA 1
ATOM 913 C C . MET A 1 111 ? -5.389 2.054 -5.867 1.00 68.50 111 MET A C 1
ATOM 915 O O . MET A 1 111 ? -5.983 1.618 -4.889 1.00 68.50 111 MET A O 1
ATOM 919 N N . ASP A 1 112 ? -5.978 2.919 -6.700 1.00 63.34 112 ASP A N 1
ATOM 920 C CA . ASP A 1 112 ? -7.262 3.597 -6.439 1.00 63.34 112 ASP A CA 1
ATOM 921 C C . ASP A 1 112 ? -8.422 2.632 -6.143 1.00 63.34 112 ASP A C 1
ATOM 923 O O . ASP A 1 112 ? -9.217 2.843 -5.215 1.00 63.34 112 ASP A O 1
ATOM 927 N N . VAL A 1 113 ? -8.520 1.539 -6.910 1.00 56.22 113 VAL A N 1
ATOM 928 C CA . VAL A 1 113 ? -9.547 0.502 -6.716 1.00 56.22 113 VAL A CA 1
ATOM 929 C C . VAL A 1 113 ? -9.343 -0.229 -5.387 1.00 56.22 113 VAL A C 1
ATOM 931 O O . VAL A 1 113 ? -10.312 -0.458 -4.658 1.00 56.22 113 VAL A O 1
ATOM 934 N N . VAL A 1 114 ? -8.096 -0.538 -5.021 1.00 54.47 114 VAL A N 1
ATOM 935 C CA . VAL A 1 114 ? -7.753 -1.135 -3.720 1.00 54.47 114 VAL A CA 1
ATOM 936 C C . VAL A 1 114 ? -7.816 -0.081 -2.594 1.00 54.47 114 VAL A C 1
ATOM 938 O O . VAL A 1 114 ? -7.828 -0.453 -1.424 1.00 54.47 114 VAL A O 1
ATOM 941 N N . ILE A 1 115 ? -7.881 1.229 -2.879 1.00 52.12 115 ILE A N 1
ATOM 942 C CA . ILE A 1 115 ? -7.922 2.332 -1.891 1.00 52.12 115 ILE A CA 1
ATOM 943 C C . ILE A 1 115 ? -9.323 2.691 -1.435 1.00 52.12 115 ILE A C 1
ATOM 945 O O . ILE A 1 115 ? -9.591 2.734 -0.228 1.00 52.12 115 ILE A O 1
ATOM 949 N N . LYS A 1 116 ? -10.246 2.910 -2.372 1.00 53.78 116 LYS A N 1
ATOM 950 C CA . LYS A 1 116 ? -11.594 3.376 -2.018 1.00 53.78 116 LYS A CA 1
ATOM 951 C C . LYS A 1 116 ? -12.415 2.321 -1.278 1.00 53.78 116 LYS A C 1
ATOM 953 O O . LYS A 1 116 ? -13.255 2.676 -0.447 1.00 53.78 116 LYS A O 1
ATOM 958 N N . GLN A 1 117 ? -12.159 1.034 -1.510 1.00 52.28 117 GLN A N 1
ATOM 959 C CA . GLN A 1 117 ? -12.891 -0.042 -0.833 1.00 52.28 117 GLN A CA 1
ATOM 960 C C . GLN A 1 117 ? -12.582 -0.167 0.677 1.00 52.28 117 GLN A C 1
ATOM 962 O O . GLN A 1 117 ? -13.527 -0.212 1.465 1.00 52.28 117 GLN A O 1
ATOM 967 N N . PRO A 1 118 ? -11.319 -0.173 1.150 1.00 51.41 118 PRO A N 1
ATOM 968 C CA . PRO A 1 118 ? -11.024 -0.285 2.580 1.00 51.41 118 PRO A CA 1
ATOM 969 C C . PRO A 1 118 ? -11.246 1.005 3.386 1.00 51.41 118 PRO A C 1
ATOM 971 O O . PRO A 1 118 ? -11.679 0.889 4.533 1.00 51.41 118 PRO A O 1
ATOM 974 N N . LEU A 1 119 ? -11.003 2.206 2.835 1.00 53.44 119 LEU A N 1
ATOM 975 C CA . LEU A 1 119 ? -11.223 3.477 3.557 1.00 53.44 119 LEU A CA 1
ATOM 976 C C . LEU A 1 119 ? -12.705 3.753 3.834 1.00 53.44 119 LEU A C 1
ATOM 978 O O . LEU A 1 119 ? -13.058 4.195 4.925 1.00 53.44 119 LEU A O 1
ATOM 982 N N . SER A 1 120 ? -13.586 3.471 2.871 1.00 56.56 120 SER A N 1
ATOM 983 C CA . SER A 1 120 ? -15.036 3.614 3.067 1.00 56.56 120 SER A CA 1
ATOM 984 C C . SER A 1 120 ? -15.575 2.645 4.130 1.00 56.56 120 SER A C 1
ATOM 986 O O . SER A 1 120 ? -16.445 3.016 4.921 1.00 56.56 120 SER A O 1
ATOM 988 N N . ALA A 1 121 ? -14.997 1.442 4.220 1.00 54.38 121 ALA A N 1
ATOM 989 C CA . ALA A 1 121 ? -15.299 0.479 5.275 1.00 54.38 121 ALA A CA 1
ATOM 990 C C . ALA A 1 121 ? -14.760 0.905 6.655 1.00 54.38 121 ALA A C 1
ATOM 992 O O . ALA A 1 121 ? -15.426 0.659 7.655 1.00 54.38 121 ALA A O 1
ATOM 993 N N . ILE A 1 122 ? -13.586 1.551 6.735 1.00 56.06 122 ILE A N 1
ATOM 994 C CA . ILE A 1 122 ? -13.036 2.080 8.003 1.00 56.06 122 ILE A CA 1
ATOM 995 C C . ILE A 1 122 ? -13.856 3.274 8.491 1.00 56.06 122 ILE A C 1
ATOM 997 O O . ILE A 1 122 ? -14.279 3.271 9.640 1.00 56.06 122 ILE A O 1
ATOM 1001 N N . LYS A 1 123 ? -14.176 4.236 7.616 1.00 56.25 123 LYS A N 1
ATOM 1002 C CA . LYS A 1 123 ? -15.050 5.370 7.963 1.00 56.25 123 LYS A CA 1
ATOM 1003 C C . LYS A 1 123 ? -16.444 4.908 8.396 1.00 56.25 123 LYS A C 1
ATOM 1005 O O . LYS A 1 123 ? -16.998 5.459 9.340 1.00 56.25 123 LYS A O 1
ATOM 1010 N N . SER A 1 124 ? -16.988 3.867 7.759 1.00 57.47 124 SER A N 1
ATOM 1011 C CA . SER A 1 124 ? -18.255 3.257 8.196 1.00 57.47 124 SER A CA 1
ATOM 1012 C C . SER A 1 124 ? -18.138 2.577 9.562 1.00 57.47 124 SER A C 1
ATOM 1014 O O . SER A 1 124 ? -19.070 2.659 10.354 1.00 57.47 124 SER A O 1
ATOM 1016 N N . LEU A 1 125 ? -17.001 1.939 9.863 1.00 57.41 125 LEU A N 1
ATOM 1017 C CA . LEU A 1 125 ? -16.758 1.295 11.156 1.00 57.41 125 LEU A CA 1
ATOM 1018 C C . LEU A 1 125 ? -16.527 2.322 12.275 1.00 57.41 125 LEU A C 1
ATOM 1020 O O . LEU A 1 125 ? -17.088 2.168 13.350 1.00 57.41 125 LEU A O 1
ATOM 1024 N N . GLU A 1 126 ? -15.777 3.398 12.024 1.00 59.31 126 GLU A N 1
ATOM 1025 C CA . GLU A 1 126 ? -15.624 4.520 12.962 1.00 59.31 126 GLU A CA 1
ATOM 1026 C C . GLU A 1 126 ? -16.952 5.236 13.227 1.00 59.31 126 GLU A C 1
ATOM 1028 O O . GLU A 1 126 ? -17.236 5.622 14.359 1.00 59.31 126 GLU A O 1
ATOM 1033 N N . HIS A 1 127 ? -17.778 5.410 12.192 1.00 59.09 127 HIS A N 1
ATOM 1034 C CA . HIS A 1 127 ? -19.116 5.978 12.332 1.00 59.09 127 HIS A CA 1
ATOM 1035 C C . HIS A 1 127 ? -20.021 5.059 13.160 1.00 59.09 127 HIS A C 1
ATOM 1037 O O . HIS A 1 127 ? -20.720 5.534 14.051 1.00 59.09 127 HIS A O 1
ATOM 1043 N N . PHE A 1 128 ? -19.976 3.747 12.911 1.00 51.94 128 PHE A N 1
ATOM 1044 C CA . PHE A 1 128 ? -20.698 2.743 13.694 1.00 51.94 128 PHE A CA 1
ATOM 1045 C C . PHE A 1 128 ? -20.250 2.728 15.164 1.00 51.94 128 PHE A C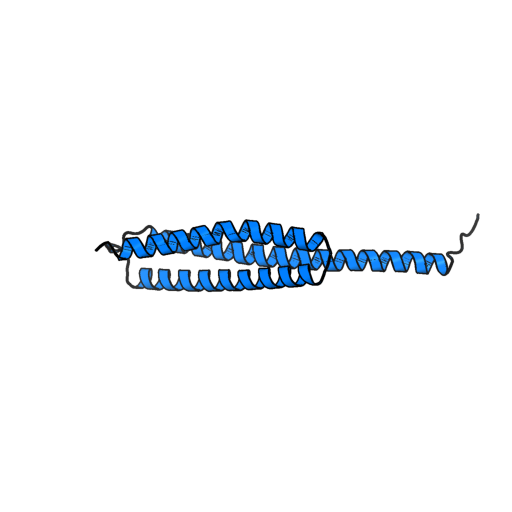 1
ATOM 1047 O O . PHE A 1 128 ? -21.087 2.749 16.059 1.00 51.94 128 PHE A O 1
ATOM 1054 N N . LEU A 1 129 ? -18.940 2.784 15.417 1.00 55.62 129 LEU A N 1
ATOM 1055 C CA . LEU A 1 129 ? -18.365 2.854 16.762 1.00 55.62 129 LEU A CA 1
ATOM 1056 C C . LEU A 1 129 ? -18.775 4.128 17.516 1.00 55.62 129 LEU A C 1
ATOM 1058 O O . LEU A 1 129 ? -19.116 4.047 18.692 1.00 55.62 129 LEU A O 1
ATOM 1062 N N . ARG A 1 130 ? -18.815 5.289 16.845 1.00 54.69 130 ARG A N 1
ATOM 1063 C CA . ARG A 1 130 ? -19.316 6.540 17.447 1.00 54.69 130 ARG A CA 1
ATOM 1064 C C . ARG A 1 130 ? -20.796 6.474 17.820 1.00 54.69 130 ARG A C 1
ATOM 1066 O O . ARG A 1 130 ? -21.161 6.921 18.897 1.00 54.69 130 ARG A O 1
ATOM 1073 N N . HIS A 1 131 ? -21.634 5.877 16.974 1.00 50.19 131 HIS A N 1
ATOM 1074 C CA . HIS A 1 131 ? -23.076 5.798 17.236 1.00 50.19 131 HIS A CA 1
ATOM 1075 C C . HIS A 1 131 ? -23.432 4.796 18.343 1.00 50.19 131 HIS A C 1
ATOM 1077 O O . HIS A 1 131 ? -24.411 5.003 19.055 1.00 50.19 131 HIS A O 1
ATOM 1083 N N . SER A 1 132 ? -22.633 3.742 18.535 1.00 42.84 132 SER A N 1
ATOM 1084 C CA . SER A 1 132 ? -22.791 2.837 19.682 1.00 42.84 132 SER A CA 1
ATOM 1085 C C . SER A 1 132 ? -22.422 3.502 21.017 1.00 42.84 132 SER A C 1
ATOM 1087 O O . SER A 1 132 ? -23.009 3.157 22.037 1.00 42.84 132 SER A O 1
ATOM 1089 N N . ALA A 1 133 ? -21.514 4.487 21.013 1.00 43.31 133 ALA A N 1
ATOM 1090 C CA . ALA A 1 133 ? -21.108 5.233 22.209 1.00 43.31 133 ALA A CA 1
ATOM 1091 C C . ALA A 1 133 ? -22.081 6.366 22.609 1.00 43.31 133 ALA A C 1
ATOM 1093 O O . ALA A 1 133 ? -22.057 6.810 23.752 1.00 43.31 133 ALA A O 1
ATOM 1094 N N . GLU A 1 134 ? -22.941 6.826 21.694 1.00 39.47 134 GLU A N 1
ATOM 1095 C CA . GLU A 1 134 ? -23.888 7.938 21.916 1.00 39.47 134 GLU A CA 1
ATOM 1096 C C . GLU A 1 134 ? -25.321 7.475 22.269 1.00 39.47 134 GLU A C 1
ATOM 1098 O O . GLU A 1 134 ? -26.201 8.303 22.493 1.00 39.47 134 GLU A O 1
ATOM 1103 N N . SER A 1 135 ? -25.578 6.161 22.334 1.00 36.94 135 SER A N 1
ATOM 1104 C CA . SER A 1 135 ? -26.906 5.581 22.616 1.00 36.94 135 SER A CA 1
ATOM 1105 C C . SER A 1 135 ? -27.154 5.226 24.100 1.00 36.94 135 SER A C 1
ATOM 1107 O O . SER A 1 135 ? -28.058 4.432 24.386 1.00 36.94 135 SER A O 1
ATOM 1109 N N . VAL A 1 136 ? -26.393 5.796 25.042 1.00 38.12 136 VAL A N 1
ATOM 1110 C CA . VAL A 1 136 ? -26.623 5.673 26.500 1.00 38.12 136 VAL A CA 1
ATOM 1111 C C . VAL A 1 136 ? -26.826 7.045 27.125 1.00 38.12 136 VAL A C 1
ATOM 1113 O O . VAL A 1 136 ? -25.986 7.934 26.870 1.00 38.12 136 VAL A O 1
#

Radius of gyration: 24.69 Å; chains: 1; bounding box: 60×32×76 Å